Protein AF-A0A2E4IES0-F1 (afdb_monomer)

Foldseek 3Di:
DDPDPPPPPDPQPPCVPDPPPDLLSQCCSVFAQPPDKDFLVCSCPVVVRPPSVVSLVVCVVSFWDKDFPDFDPVPPPDGTTTIIGTHNDGNPD

Radius of gyration: 16.13 Å; Cα contacts (8 Å, |Δi|>4): 125; chains: 1; bounding box: 35×48×43 Å

Secondary structure (DSSP, 8-state):
---------PPPTTTTTS-TTSHHHHHHHHHBTT---EEHHHHHHHH--SSHHHHHHHHHHTTEEEEEEEEE-TT-SSPPEEEEEEEEEES--

Solvent-accessible surface area (backbone atoms only — not comparable to full-atom values): 5610 Å² total; per-residue (Å²): 136,86,82,80,76,77,80,73,73,74,76,66,46,44,50,91,82,29,60,81,88,36,66,68,13,51,52,31,50,70,24,51,49,64,81,46,71,46,38,60,60,51,35,36,75,75,64,69,34,76,62,40,71,58,50,54,48,54,42,41,76,72,35,41,34,70,40,78,80,46,72,46,48,85,92,47,97,68,82,55,52,55,29,31,36,31,48,70,56,54,71,71,127

Sequence (93 aa):
MLTKRRNMKTKAKGTKFFKEGTQNQQILENYWGTGKSFTTEDLTDNLDIMSPGARLTELRDSGFDVRVVESNSNDMPGRPQATYKIMQRRTHA

Mean predicted aligned error: 7.35 Å

Nearest PDB structures (foldseek):
  3gyg-assembly2_A  TM=3.312E-01  e=1.488E+00  Bacillus subtilis subsp. subtilis str. 168
  6ost-assembly1_7  TM=3.382E-01  e=1.804E+00  Escherichia coli
  8v1y-assembly1_D  TM=2.750E-01  e=1.804E+00  Escherichia coli
  8h26-assembly3_F  TM=4.239E-01  e=6.930E+00  Staphylococcus aureus subsp. aureus NCTC 8325

Structure (mmCIF, N/CA/C/O backbone):
data_AF-A0A2E4IES0-F1
#
_entry.id   AF-A0A2E4IES0-F1
#
loop_
_atom_site.group_PDB
_atom_site.id
_atom_site.type_symbol
_atom_site.label_atom_id
_atom_site.label_alt_id
_atom_site.label_comp_id
_atom_site.label_asym_id
_atom_site.label_entity_id
_atom_site.label_seq_id
_atom_site.pdbx_PDB_ins_code
_atom_site.Cartn_x
_atom_site.Cartn_y
_atom_site.Cartn_z
_atom_site.occupancy
_atom_site.B_iso_or_equiv
_atom_site.auth_seq_id
_atom_site.auth_comp_id
_atom_site.auth_asym_id
_atom_site.auth_atom_id
_atom_site.pdbx_PDB_model_num
ATOM 1 N N . MET A 1 1 ? -15.472 38.678 18.673 1.00 45.81 1 MET A N 1
ATOM 2 C CA . MET A 1 1 ? -15.758 37.243 18.910 1.00 45.81 1 MET A CA 1
ATOM 3 C C . MET A 1 1 ? -14.876 36.427 17.973 1.00 45.81 1 MET A C 1
ATOM 5 O O . MET A 1 1 ? -15.060 36.525 16.768 1.00 45.81 1 MET A O 1
ATOM 9 N N . LEU A 1 2 ? -13.870 35.710 18.485 1.00 48.56 2 LEU A N 1
ATOM 10 C CA . LEU A 1 2 ? -12.961 34.910 17.655 1.00 48.56 2 LEU A CA 1
ATOM 11 C C . LEU A 1 2 ? -13.494 33.470 17.581 1.00 48.56 2 LEU A C 1
ATOM 13 O O . LEU A 1 2 ? -13.401 32.715 18.548 1.00 48.56 2 LEU A O 1
ATOM 17 N N . THR A 1 3 ? -14.099 33.090 16.457 1.00 50.44 3 THR A N 1
ATOM 18 C CA . THR A 1 3 ? -14.618 31.730 16.263 1.00 50.44 3 THR A CA 1
ATOM 19 C C . THR A 1 3 ? -13.451 30.768 16.065 1.00 50.44 3 THR A C 1
ATOM 21 O O . THR A 1 3 ? -12.845 30.707 14.996 1.00 50.44 3 THR A O 1
ATOM 24 N N . LYS A 1 4 ? -13.128 30.001 17.109 1.00 55.66 4 LYS A N 1
ATOM 25 C CA . LYS A 1 4 ? -12.145 28.913 17.068 1.00 55.66 4 LYS A CA 1
ATOM 26 C C . LYS A 1 4 ? -12.664 27.835 16.105 1.00 55.66 4 LYS A C 1
ATOM 28 O O . LYS A 1 4 ? -13.499 27.012 16.480 1.00 55.66 4 LYS A O 1
ATOM 33 N N . ARG A 1 5 ? -12.219 27.853 14.842 1.00 58.50 5 ARG A N 1
ATOM 34 C CA . ARG A 1 5 ? -12.473 26.756 13.895 1.00 58.50 5 ARG A CA 1
ATOM 35 C C . ARG A 1 5 ? -11.843 25.494 14.486 1.00 58.50 5 ARG A C 1
ATOM 37 O O . ARG A 1 5 ? -10.624 25.397 14.590 1.00 58.50 5 ARG A O 1
ATOM 44 N N . ARG A 1 6 ? -12.666 24.538 14.925 1.00 58.28 6 ARG A N 1
ATOM 45 C CA . ARG A 1 6 ? -12.192 23.182 15.217 1.00 58.28 6 ARG A CA 1
ATOM 46 C C . ARG A 1 6 ? -11.720 22.597 13.887 1.00 58.28 6 ARG A C 1
ATOM 48 O O . ARG A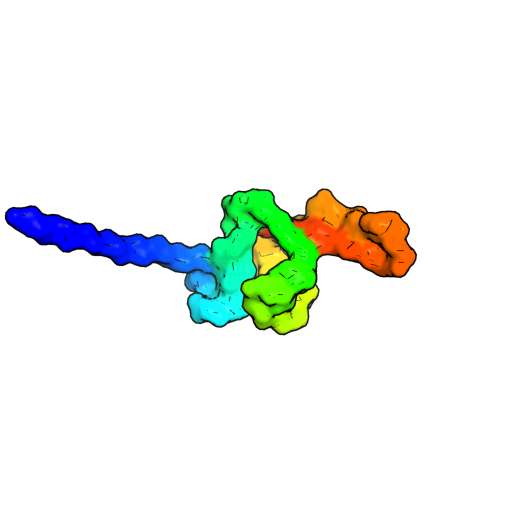 1 6 ? -12.555 22.272 13.051 1.00 58.28 6 ARG A O 1
ATOM 55 N N . ASN A 1 7 ? -10.408 22.472 13.688 1.00 55.62 7 ASN A N 1
ATOM 56 C CA . ASN A 1 7 ? -9.868 21.594 12.653 1.00 55.62 7 ASN A CA 1
ATOM 57 C C . ASN A 1 7 ? -10.306 20.169 13.010 1.00 55.62 7 ASN A C 1
ATOM 59 O O . ASN A 1 7 ? -9.660 19.495 13.812 1.00 55.62 7 ASN A O 1
ATOM 63 N N . MET A 1 8 ? -11.438 19.719 12.468 1.00 58.69 8 MET A N 1
ATOM 64 C CA . MET A 1 8 ? -11.747 18.297 12.442 1.00 58.69 8 MET A CA 1
ATOM 65 C C . MET A 1 8 ? -10.677 17.660 11.560 1.00 58.69 8 MET A C 1
ATOM 67 O O . MET A 1 8 ? -10.747 17.778 10.340 1.00 58.69 8 MET A O 1
ATOM 71 N N . LYS A 1 9 ? -9.654 17.037 12.161 1.00 58.31 9 LYS A N 1
ATOM 72 C CA . LYS A 1 9 ? -8.770 16.143 11.409 1.00 58.31 9 LYS A CA 1
ATOM 73 C C . LYS A 1 9 ? -9.681 15.113 10.751 1.00 58.31 9 LYS A C 1
ATOM 75 O O . LYS A 1 9 ? -10.340 14.338 11.448 1.00 58.31 9 LYS A O 1
ATOM 80 N N . THR A 1 10 ? -9.781 15.149 9.427 1.00 66.81 10 THR A N 1
ATOM 81 C CA . THR A 1 10 ? -10.414 14.070 8.675 1.00 66.81 10 THR A CA 1
ATOM 82 C C . THR A 1 10 ? -9.712 12.788 9.082 1.00 66.81 10 THR A C 1
ATOM 84 O O . THR A 1 10 ? -8.486 12.723 9.005 1.00 66.81 10 THR A O 1
ATOM 87 N N . LYS A 1 11 ? -10.464 11.806 9.594 1.00 69.62 11 LYS A N 1
ATOM 88 C CA . LYS A 1 11 ? -9.883 10.517 9.985 1.00 69.62 11 LYS A CA 1
ATOM 89 C C . LYS A 1 11 ? -9.107 9.960 8.792 1.00 69.62 11 LYS A C 1
ATOM 91 O O . LYS A 1 11 ? -9.665 9.897 7.695 1.00 69.62 11 LYS A O 1
ATO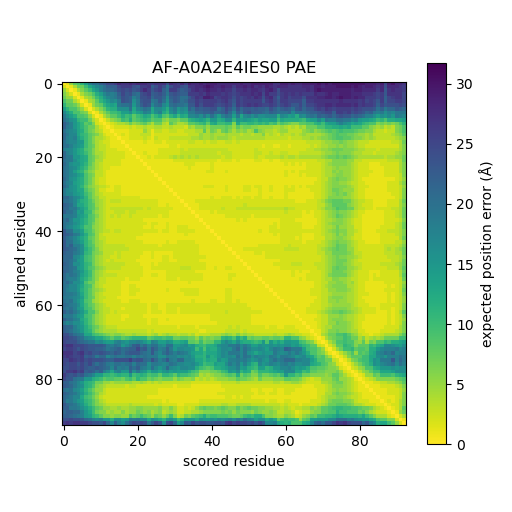M 96 N N . ALA A 1 12 ? -7.855 9.571 9.020 1.00 81.06 12 ALA A N 1
ATOM 97 C CA . ALA A 1 12 ? -7.014 8.973 7.994 1.00 81.06 12 ALA A CA 1
ATOM 98 C C . ALA A 1 12 ? -7.734 7.760 7.376 1.00 81.06 12 ALA A C 1
ATOM 100 O O . ALA A 1 12 ? -8.380 6.970 8.084 1.00 81.06 12 ALA A O 1
ATOM 101 N N . LYS A 1 13 ? -7.702 7.637 6.043 1.00 88.56 13 LYS A N 1
ATOM 102 C CA . LYS A 1 13 ? -8.395 6.536 5.354 1.00 88.56 13 LYS A CA 1
ATOM 103 C C . LYS A 1 13 ? -7.722 5.205 5.697 1.00 88.56 13 LYS A C 1
ATOM 105 O O . LYS A 1 13 ? -6.551 5.151 6.054 1.00 88.56 13 LYS A O 1
ATOM 110 N N . GLY A 1 14 ? -8.482 4.117 5.615 1.00 86.31 14 GLY A N 1
ATOM 111 C CA . GLY A 1 14 ? -7.968 2.772 5.897 1.00 86.31 14 GLY A CA 1
ATOM 112 C C . GLY A 1 14 ? -7.853 2.413 7.385 1.00 86.31 14 GLY A C 1
ATOM 113 O O . GLY A 1 14 ? -7.729 1.234 7.699 1.00 86.31 14 GLY A O 1
ATOM 114 N N . THR A 1 15 ? -8.014 3.374 8.304 1.00 90.38 15 THR A N 1
ATOM 115 C CA . THR A 1 15 ? -7.911 3.167 9.768 1.00 90.38 15 THR A CA 1
ATOM 116 C C . THR A 1 15 ? -8.939 2.200 10.367 1.00 90.38 15 THR A C 1
ATOM 118 O O . THR A 1 15 ? -8.778 1.739 11.492 1.00 90.38 15 THR A O 1
ATOM 121 N N . LYS A 1 16 ? -9.999 1.856 9.621 1.00 90.94 16 LYS A N 1
ATOM 122 C CA . LYS A 1 16 ? -10.953 0.797 9.994 1.00 90.94 16 LYS A CA 1
ATOM 123 C C . LYS A 1 16 ? -10.405 -0.622 9.793 1.00 90.94 16 LYS A C 1
ATOM 125 O O . LYS A 1 16 ? -10.964 -1.552 10.358 1.00 90.94 16 LYS A O 1
ATOM 130 N N . PHE A 1 17 ? -9.379 -0.785 8.960 1.00 92.69 17 PHE A N 1
ATOM 131 C CA . PHE A 1 17 ? -8.852 -2.089 8.539 1.00 92.69 17 PHE A CA 1
ATOM 132 C C . PHE A 1 17 ? -7.435 -2.323 9.050 1.00 92.69 17 PHE A C 1
ATOM 134 O O . PHE A 1 17 ? -7.083 -3.438 9.411 1.00 92.69 17 PHE A O 1
ATOM 141 N N . PHE A 1 18 ? -6.639 -1.259 9.116 1.00 95.38 18 PHE A N 1
ATOM 142 C CA . PHE A 1 18 ? -5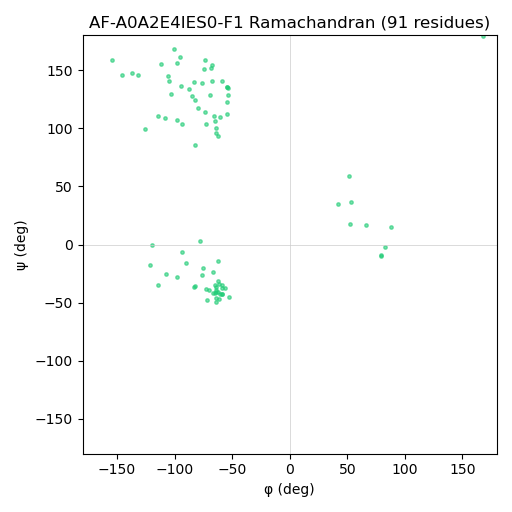.272 -1.298 9.607 1.00 95.38 18 PHE A CA 1
ATOM 143 C C . PHE A 1 18 ? -5.057 -0.173 10.611 1.00 95.38 18 PHE A C 1
ATOM 145 O O . PHE A 1 18 ? -5.626 0.910 10.470 1.00 95.38 18 PHE A O 1
ATOM 152 N N . LYS A 1 19 ? -4.225 -0.417 11.627 1.00 95.12 19 LYS A N 1
ATOM 153 C CA . LYS A 1 19 ? -3.868 0.607 12.613 1.00 95.12 19 LYS A CA 1
ATOM 154 C C . LYS A 1 19 ? -3.210 1.803 11.911 1.00 95.12 19 LYS A C 1
ATOM 156 O O . LYS A 1 19 ? -2.424 1.623 10.979 1.00 95.12 19 LYS A O 1
ATOM 161 N N . GLU A 1 20 ? -3.533 3.010 12.367 1.00 94.12 20 GLU A N 1
ATOM 162 C CA . GLU A 1 20 ? -2.919 4.249 11.877 1.00 94.12 20 GLU A CA 1
ATOM 163 C C . GLU A 1 20 ? -1.388 4.186 11.989 1.00 94.12 20 GLU A C 1
ATOM 165 O O . GLU A 1 20 ? -0.853 3.705 12.992 1.00 94.12 20 GLU A O 1
ATOM 170 N N . GLY A 1 21 ? -0.697 4.624 10.936 1.00 92.25 21 GLY A N 1
ATOM 171 C CA . GLY A 1 21 ? 0.764 4.605 10.839 1.00 92.25 21 GLY A CA 1
ATOM 172 C C . GLY A 1 21 ? 1.371 3.272 10.392 1.00 92.25 21 GLY A C 1
ATOM 173 O O . GLY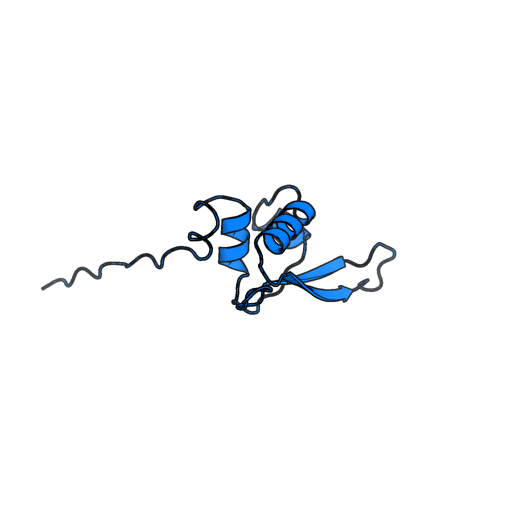 A 1 21 ? 2.584 3.188 10.239 1.00 92.25 21 GLY A O 1
ATOM 174 N N . THR A 1 22 ? 0.570 2.228 10.158 1.00 96.62 22 THR A N 1
ATOM 175 C CA . THR A 1 22 ? 1.076 1.010 9.499 1.00 96.62 22 THR A CA 1
ATOM 176 C C . THR A 1 22 ? 1.290 1.248 8.005 1.00 96.62 22 THR A C 1
ATOM 178 O O . THR A 1 22 ? 0.549 2.011 7.387 1.00 96.62 22 THR A O 1
ATOM 181 N N . GLN A 1 23 ? 2.241 0.530 7.401 1.00 98.31 23 GLN A N 1
ATOM 182 C CA . GLN A 1 23 ? 2.528 0.606 5.961 1.00 98.31 23 GLN A CA 1
ATOM 183 C C . GLN A 1 23 ? 1.262 0.391 5.106 1.00 98.31 23 GLN A C 1
ATOM 185 O O . GLN A 1 23 ? 0.965 1.185 4.218 1.00 98.31 23 GLN A O 1
ATOM 190 N N . ASN A 1 24 ? 0.436 -0.613 5.428 1.00 98.12 24 ASN A N 1
ATOM 191 C CA . ASN A 1 24 ? -0.829 -0.846 4.719 1.00 98.12 24 ASN A CA 1
ATOM 192 C C . ASN A 1 24 ? -1.828 0.305 4.890 1.00 98.12 24 ASN A C 1
ATOM 194 O O . ASN A 1 24 ? -2.496 0.682 3.927 1.00 98.12 24 ASN A O 1
ATOM 198 N N . GLN A 1 25 ? -1.925 0.901 6.083 1.00 97.44 25 GLN A N 1
ATOM 199 C CA . GLN A 1 25 ? -2.786 2.065 6.283 1.00 97.44 25 GLN A CA 1
ATOM 200 C C . GLN A 1 25 ? -2.294 3.273 5.474 1.00 97.44 25 GLN A C 1
ATOM 202 O O . GLN A 1 25 ? -3.118 3.931 4.843 1.00 97.44 25 GLN A O 1
ATOM 207 N N . GLN A 1 26 ? -0.983 3.521 5.425 1.00 97.81 26 GLN A N 1
ATOM 208 C CA . GLN A 1 26 ? -0.385 4.604 4.635 1.00 97.81 26 GLN A CA 1
ATOM 209 C C . GLN A 1 26 ? -0.646 4.432 3.130 1.00 97.81 26 GLN A C 1
ATOM 211 O O . GLN A 1 26 ? -1.003 5.396 2.448 1.00 97.81 26 GLN A O 1
ATOM 216 N N . ILE A 1 27 ? -0.549 3.206 2.605 1.00 98.12 27 ILE A N 1
ATOM 217 C CA . ILE A 1 27 ? -0.895 2.915 1.204 1.00 98.12 27 ILE A CA 1
ATOM 218 C C . ILE A 1 27 ? -2.376 3.236 0.942 1.00 98.12 27 ILE A C 1
ATOM 220 O O . ILE A 1 27 ? -2.708 3.915 -0.033 1.00 98.12 27 ILE A O 1
ATOM 224 N N . LEU A 1 28 ? -3.283 2.792 1.820 1.00 97.50 28 LEU A N 1
ATOM 225 C CA . LEU A 1 28 ? -4.715 3.076 1.674 1.00 97.50 28 LEU A CA 1
ATOM 226 C C . LEU A 1 28 ? -5.027 4.571 1.779 1.00 97.50 28 LEU A C 1
ATOM 228 O O . LEU A 1 28 ? -5.900 5.068 1.068 1.00 97.50 28 LEU A O 1
ATOM 232 N N . GLU A 1 29 ? -4.326 5.296 2.642 1.00 96.56 29 GLU A N 1
ATOM 233 C CA . GLU A 1 29 ? -4.484 6.739 2.789 1.00 96.56 29 GLU A CA 1
ATOM 234 C C . GLU A 1 29 ? -4.202 7.496 1.491 1.00 96.56 29 GLU A C 1
ATOM 236 O O . GLU A 1 29 ? -4.986 8.368 1.104 1.00 96.56 29 GLU A O 1
ATOM 241 N N . ASN A 1 30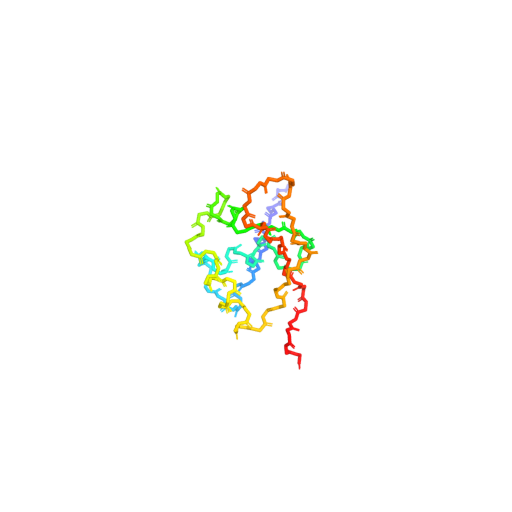 ? -3.145 7.100 0.784 1.00 97.31 30 ASN A N 1
ATOM 242 C CA . ASN A 1 30 ? -2.698 7.763 -0.436 1.00 97.31 30 ASN A CA 1
ATOM 243 C C . ASN A 1 30 ? -3.465 7.316 -1.692 1.00 97.31 30 ASN A C 1
ATOM 245 O O . ASN A 1 30 ? -3.756 8.138 -2.572 1.00 97.31 30 ASN A O 1
ATOM 249 N N . TYR A 1 31 ? -3.837 6.035 -1.780 1.00 97.62 31 TYR A N 1
ATOM 250 C CA . TYR A 1 31 ? -4.279 5.443 -3.048 1.00 97.62 31 TYR A CA 1
ATOM 251 C C . TYR A 1 31 ? -5.688 4.843 -3.039 1.00 97.62 31 TYR A C 1
ATOM 253 O O . TYR A 1 31 ? -6.276 4.677 -4.109 1.00 97.62 31 TYR A O 1
ATOM 261 N N . TRP A 1 32 ? -6.288 4.551 -1.879 1.00 97.56 32 TRP A N 1
ATOM 262 C CA . TRP A 1 32 ? -7.601 3.901 -1.857 1.00 97.56 32 TRP A CA 1
ATOM 263 C C . TRP A 1 32 ? -8.734 4.849 -2.262 1.00 97.56 32 TRP A C 1
ATOM 265 O O . TRP A 1 32 ? -9.062 5.824 -1.571 1.00 97.56 32 TRP A O 1
ATOM 275 N N . GLY A 1 33 ? -9.350 4.545 -3.410 1.00 95.38 33 GLY A N 1
ATOM 276 C CA . GLY A 1 33 ? -10.481 5.296 -3.949 1.00 95.38 33 GLY A CA 1
ATOM 277 C C . GLY A 1 33 ? -10.135 6.723 -4.375 1.00 95.38 33 GLY A C 1
ATOM 278 O O . GLY A 1 33 ? -11.034 7.544 -4.512 1.00 95.38 33 GLY A O 1
ATOM 279 N N . THR A 1 34 ? -8.850 7.045 -4.553 1.00 95.31 34 THR A N 1
ATOM 280 C CA . THR A 1 34 ? -8.408 8.377 -5.005 1.00 95.31 34 THR A CA 1
ATOM 281 C C . THR A 1 34 ? -8.314 8.483 -6.526 1.00 95.31 34 THR A C 1
ATOM 283 O O . THR A 1 34 ? -8.237 9.587 -7.052 1.00 95.31 34 THR A O 1
ATOM 286 N N . GLY A 1 35 ? -8.299 7.349 -7.238 1.00 93.75 35 GLY A N 1
ATOM 287 C CA . GLY A 1 35 ? -8.118 7.284 -8.693 1.00 93.75 35 GLY A CA 1
ATOM 288 C C . GLY A 1 35 ? -6.663 7.435 -9.159 1.00 93.75 35 GLY A C 1
ATOM 289 O O . GLY A 1 35 ? -6.381 7.181 -10.336 1.00 93.75 35 GLY A O 1
ATOM 290 N N . LYS A 1 36 ? -5.748 7.789 -8.243 1.00 96.06 36 LYS A N 1
ATOM 291 C CA . LYS A 1 36 ? -4.305 7.862 -8.488 1.00 96.06 36 LYS A CA 1
ATOM 292 C C . LYS A 1 36 ? -3.729 6.469 -8.730 1.00 96.06 36 LYS A C 1
ATOM 294 O O . LYS A 1 36 ? -4.127 5.508 -8.071 1.00 96.06 36 LYS A O 1
ATOM 299 N N . SER A 1 37 ? -2.798 6.387 -9.670 1.00 96.50 37 SER A N 1
ATOM 300 C CA . SER A 1 37 ? -1.940 5.223 -9.877 1.00 96.50 37 SER A CA 1
ATOM 301 C C . SER A 1 37 ? -0.605 5.373 -9.162 1.00 96.50 37 SER A C 1
ATOM 303 O O . SER A 1 37 ? -0.229 6.483 -8.791 1.00 96.50 37 SER A O 1
ATOM 305 N N . PHE A 1 38 ? 0.077 4.249 -8.966 1.00 96.44 38 PHE A N 1
ATOM 306 C CA . PHE A 1 38 ? 1.416 4.188 -8.390 1.00 96.44 38 PHE A CA 1
ATOM 307 C C . PHE A 1 38 ? 2.161 2.939 -8.850 1.00 96.44 38 PHE A C 1
ATOM 309 O O . PHE A 1 38 ? 1.551 1.941 -9.239 1.00 96.44 38 PHE A O 1
ATOM 316 N N . THR A 1 39 ? 3.477 2.983 -8.762 1.00 95.88 39 THR A N 1
ATOM 317 C CA . THR A 1 39 ? 4.385 1.862 -9.000 1.00 95.88 39 THR A CA 1
ATOM 318 C C . THR A 1 39 ? 4.832 1.263 -7.663 1.00 95.88 39 THR A C 1
ATOM 320 O O . THR A 1 39 ? 4.611 1.841 -6.600 1.00 95.88 39 THR A O 1
ATOM 323 N N . THR A 1 40 ? 5.466 0.088 -7.663 1.00 95.50 40 THR A N 1
ATOM 324 C CA . THR A 1 40 ? 6.096 -0.405 -6.423 1.00 95.50 40 THR A CA 1
ATOM 325 C C . THR A 1 40 ? 7.286 0.449 -5.988 1.00 95.50 40 THR A C 1
ATOM 327 O O . THR A 1 40 ? 7.586 0.453 -4.800 1.00 95.50 40 THR A O 1
ATOM 330 N N . GLU A 1 41 ? 7.918 1.169 -6.918 1.00 94.56 41 GLU A N 1
ATOM 331 C CA . GLU A 1 41 ? 9.000 2.125 -6.640 1.00 94.56 41 GLU A CA 1
ATOM 332 C C . GLU A 1 41 ? 8.447 3.392 -5.976 1.00 94.56 41 GLU A C 1
ATOM 334 O O . GLU A 1 41 ? 8.996 3.856 -4.989 1.00 94.56 41 GLU A O 1
ATOM 339 N N . ASP A 1 42 ? 7.270 3.881 -6.383 1.00 96.25 42 ASP A N 1
ATOM 340 C CA . ASP A 1 42 ? 6.613 4.997 -5.688 1.00 96.25 42 ASP A CA 1
ATOM 341 C C . ASP A 1 42 ? 6.339 4.667 -4.215 1.00 96.25 42 ASP A C 1
ATOM 343 O O . ASP A 1 42 ? 6.383 5.549 -3.357 1.00 96.25 42 ASP A O 1
ATOM 347 N N . LEU A 1 43 ? 6.027 3.401 -3.915 1.00 97.69 43 LEU A N 1
ATOM 348 C CA . LEU A 1 43 ? 5.804 2.957 -2.543 1.00 97.69 43 LEU A CA 1
ATOM 349 C C . LEU A 1 43 ? 7.102 2.949 -1.730 1.00 97.69 43 LEU A C 1
ATOM 351 O O . LEU A 1 43 ? 7.064 3.319 -0.558 1.00 97.69 43 LEU A O 1
ATOM 355 N N . THR A 1 44 ? 8.229 2.538 -2.313 1.00 97.44 44 THR A N 1
ATOM 356 C CA . THR A 1 44 ? 9.522 2.570 -1.614 1.00 97.44 44 THR A CA 1
ATOM 357 C C . THR A 1 44 ? 10.020 3.999 -1.464 1.00 97.44 44 THR A C 1
ATOM 359 O O . THR A 1 44 ? 10.350 4.416 -0.361 1.00 97.44 44 THR A O 1
ATOM 362 N N . ASP A 1 45 ? 9.997 4.773 -2.541 1.00 97.00 45 ASP A N 1
ATOM 363 C CA . ASP A 1 45 ? 10.730 6.033 -2.630 1.00 97.00 45 ASP A CA 1
ATOM 364 C C . ASP A 1 45 ? 9.969 7.184 -1.965 1.00 97.00 45 ASP A C 1
ATOM 366 O O . ASP A 1 45 ? 10.574 8.045 -1.326 1.00 97.00 45 ASP A O 1
ATOM 370 N N . ASN A 1 46 ? 8.634 7.189 -2.067 1.00 97.12 46 ASN A N 1
ATOM 371 C CA . ASN A 1 46 ? 7.814 8.276 -1.523 1.00 97.12 46 ASN A CA 1
ATOM 372 C C . ASN A 1 46 ? 7.219 7.959 -0.148 1.00 97.12 46 ASN A C 1
ATOM 374 O O . ASN 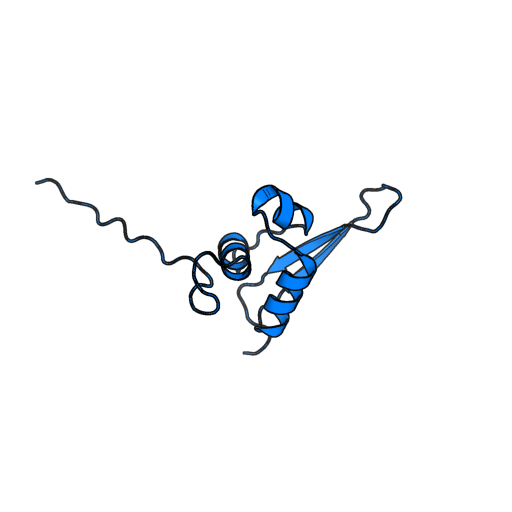A 1 46 ? 6.902 8.880 0.605 1.00 97.12 46 ASN A O 1
ATOM 378 N N . LEU A 1 47 ? 6.994 6.676 0.155 1.00 96.69 47 LEU A N 1
ATOM 379 C CA . LEU A 1 47 ? 6.288 6.242 1.364 1.00 96.69 47 LEU A CA 1
ATOM 380 C C . LEU A 1 47 ? 7.131 5.346 2.286 1.00 96.69 47 LEU A C 1
ATOM 382 O O . LEU A 1 47 ? 6.623 4.947 3.331 1.00 96.69 47 LEU A O 1
ATOM 386 N N . ASP A 1 48 ? 8.382 5.034 1.924 1.00 97.62 48 ASP A N 1
ATOM 387 C CA . ASP A 1 48 ? 9.285 4.156 2.690 1.00 97.62 48 ASP A CA 1
ATOM 388 C C . ASP A 1 48 ? 8.657 2.782 3.013 1.00 97.62 48 ASP A C 1
ATOM 390 O O . ASP A 1 48 ? 8.794 2.199 4.094 1.00 97.62 48 ASP A O 1
ATOM 394 N N . ILE A 1 49 ? 7.879 2.255 2.063 1.00 98.06 49 ILE A N 1
ATOM 395 C CA . ILE A 1 49 ? 7.191 0.977 2.219 1.00 98.06 49 ILE A CA 1
ATOM 396 C C . ILE A 1 49 ? 8.167 -0.163 1.962 1.00 98.06 49 ILE A C 1
ATOM 398 O O . ILE A 1 49 ? 8.625 -0.395 0.843 1.00 98.06 49 ILE A O 1
ATOM 402 N N . MET A 1 50 ? 8.391 -0.973 2.990 1.00 98.00 50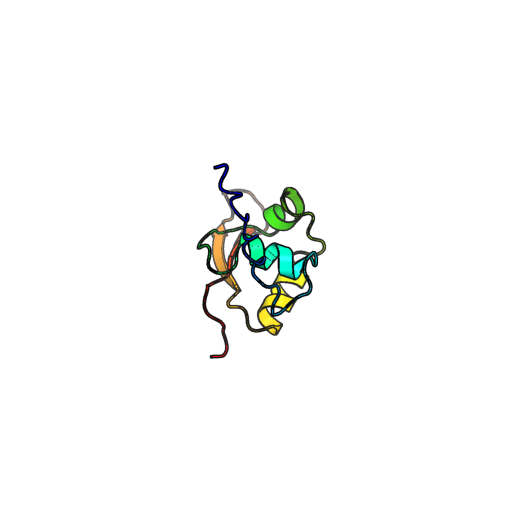 MET A N 1
ATOM 403 C CA . MET A 1 50 ? 9.176 -2.192 2.856 1.00 98.00 50 MET A CA 1
ATOM 404 C C . MET A 1 50 ? 8.382 -3.302 2.167 1.00 98.00 50 MET A C 1
ATOM 406 O O . MET A 1 50 ? 7.229 -3.570 2.508 1.00 98.00 50 MET A O 1
ATOM 410 N N . SER A 1 51 ? 9.051 -4.035 1.272 1.00 97.38 51 SER A N 1
ATOM 411 C CA . SER A 1 51 ? 8.472 -5.184 0.559 1.00 97.38 51 SER A CA 1
ATOM 412 C C . SER A 1 51 ? 7.129 -4.844 -0.112 1.00 97.38 51 SER A C 1
ATOM 414 O O . SER A 1 51 ? 6.113 -5.482 0.182 1.00 97.38 51 SER A O 1
ATOM 416 N N . PRO A 1 52 ? 7.090 -3.854 -1.025 1.00 97.19 52 PRO A N 1
ATOM 417 C CA . PRO A 1 52 ? 5.844 -3.315 -1.577 1.00 97.19 52 PRO A CA 1
ATOM 418 C C . PRO A 1 52 ? 4.961 -4.394 -2.217 1.00 97.19 52 PRO A C 1
ATOM 420 O O . PRO A 1 52 ? 3.748 -4.388 -2.028 1.00 97.19 52 PRO A O 1
ATOM 423 N N . GLY A 1 53 ? 5.553 -5.387 -2.889 1.00 96.56 53 GLY A N 1
ATOM 424 C CA . GLY A 1 53 ? 4.808 -6.526 -3.433 1.00 96.56 53 GLY A CA 1
ATOM 425 C C . GLY A 1 53 ? 4.035 -7.320 -2.370 1.00 96.56 53 GLY A C 1
ATOM 426 O O . GLY A 1 53 ? 2.870 -7.644 -2.587 1.00 96.56 53 GLY A O 1
ATOM 427 N N . ALA A 1 54 ? 4.641 -7.572 -1.205 1.00 98.19 54 ALA A N 1
ATOM 428 C CA . ALA A 1 54 ? 3.994 -8.284 -0.102 1.00 98.19 54 ALA A CA 1
ATOM 429 C C . ALA A 1 54 ? 2.835 -7.471 0.493 1.00 98.19 54 ALA A C 1
ATOM 431 O O . ALA A 1 54 ? 1.752 -8.009 0.708 1.00 98.19 54 ALA A O 1
ATOM 432 N N . ARG A 1 55 ? 3.022 -6.157 0.669 1.00 98.50 55 ARG A N 1
ATOM 433 C CA . ARG A 1 55 ? 1.964 -5.247 1.138 1.00 98.50 55 ARG A CA 1
ATOM 434 C C . ARG A 1 55 ? 0.763 -5.232 0.190 1.00 98.50 55 ARG A C 1
ATOM 436 O O . ARG A 1 55 ? -0.380 -5.309 0.630 1.00 98.50 55 ARG A O 1
ATOM 443 N N . LEU A 1 56 ? 0.996 -5.208 -1.125 1.00 98.06 56 LEU A N 1
ATOM 444 C CA . LEU A 1 56 ? -0.092 -5.293 -2.106 1.00 98.06 56 LEU A CA 1
ATOM 445 C C . LEU A 1 56 ? -0.831 -6.637 -2.056 1.00 98.06 56 LEU A C 1
ATOM 447 O O . LEU A 1 56 ? -2.043 -6.657 -2.269 1.00 98.06 56 LEU A O 1
ATOM 451 N N . THR A 1 57 ? -0.138 -7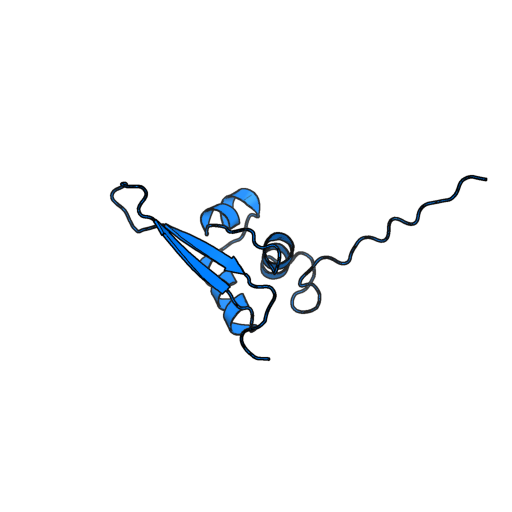.742 -1.772 1.00 97.75 57 THR A N 1
ATOM 452 C CA . THR A 1 57 ? -0.777 -9.047 -1.529 1.00 97.75 57 THR A CA 1
ATOM 453 C C . THR A 1 57 ? -1.653 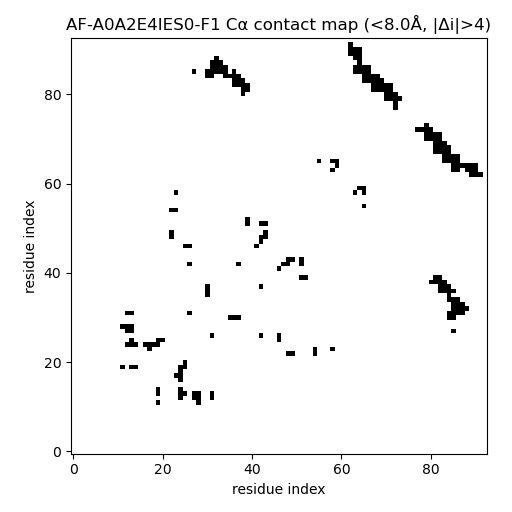-9.007 -0.278 1.00 97.75 57 THR A C 1
ATOM 455 O O . THR A 1 57 ? -2.835 -9.313 -0.369 1.00 97.75 57 THR A O 1
ATOM 458 N N . GLU A 1 58 ? -1.143 -8.503 0.847 1.00 97.69 58 GLU A N 1
ATOM 459 C CA . GLU A 1 58 ? -1.914 -8.379 2.096 1.00 97.69 58 GLU A CA 1
ATOM 460 C C . GLU A 1 58 ? -3.177 -7.518 1.933 1.00 97.69 58 GLU A C 1
ATOM 462 O O . GLU A 1 58 ? -4.230 -7.820 2.501 1.00 97.69 58 GLU A O 1
ATOM 467 N N . LEU A 1 59 ? -3.102 -6.443 1.141 1.00 97.69 59 LEU A N 1
ATOM 468 C CA . LEU A 1 59 ? -4.268 -5.624 0.811 1.00 97.69 59 LEU A CA 1
ATOM 469 C C . LEU A 1 59 ? -5.310 -6.412 0.001 1.00 97.69 59 LEU A C 1
ATOM 471 O O . LEU A 1 59 ? -6.506 -6.288 0.274 1.00 97.69 59 LEU A O 1
ATOM 475 N N . ARG A 1 60 ? -4.890 -7.240 -0.963 1.00 97.12 60 ARG A N 1
ATOM 476 C CA . ARG A 1 60 ? -5.810 -8.116 -1.711 1.00 97.12 60 ARG A CA 1
ATOM 477 C C . ARG A 1 60 ? -6.458 -9.151 -0.800 1.00 97.12 60 ARG A C 1
ATOM 479 O O . ARG A 1 60 ? -7.680 -9.276 -0.829 1.00 97.12 60 ARG A O 1
ATOM 486 N N . ASP A 1 61 ? -5.673 -9.799 0.056 1.00 96.00 61 ASP A N 1
ATOM 487 C CA . ASP A 1 61 ? -6.160 -10.785 1.031 1.00 96.00 61 ASP A CA 1
ATOM 488 C C . ASP A 1 61 ? -7.138 -10.150 2.030 1.00 96.00 61 ASP A C 1
ATOM 490 O O . ASP A 1 61 ? -8.115 -10.761 2.456 1.00 96.00 61 ASP A O 1
ATOM 494 N N . SER A 1 62 ? -6.935 -8.867 2.338 1.00 95.25 62 SER A N 1
ATOM 495 C CA . SER A 1 62 ? -7.844 -8.065 3.161 1.00 95.25 62 SER A CA 1
ATOM 496 C C . SER A 1 62 ? -9.088 -7.572 2.407 1.00 95.25 62 SER A C 1
ATOM 498 O O . SER A 1 62 ? -9.882 -6.823 2.981 1.00 95.25 62 SER A O 1
ATOM 500 N N . GLY A 1 63 ? -9.276 -7.952 1.138 1.00 95.62 63 GLY A N 1
ATOM 501 C CA . GLY A 1 63 ? -10.463 -7.685 0.319 1.00 95.62 63 GLY A CA 1
ATOM 502 C C . GLY A 1 63 ? -10.462 -6.360 -0.452 1.00 95.62 63 GLY A C 1
ATOM 503 O O . GLY A 1 63 ? -11.526 -5.913 -0.895 1.00 95.62 63 GLY A O 1
ATOM 504 N N . PHE A 1 64 ? -9.315 -5.688 -0.589 1.00 97.25 64 PHE A N 1
ATOM 505 C CA . PHE A 1 64 ? -9.203 -4.477 -1.408 1.00 97.25 64 PHE A CA 1
ATOM 506 C C . PHE A 1 64 ? -9.000 -4.814 -2.892 1.00 97.25 64 PHE A C 1
ATOM 508 O O . PHE A 1 64 ? -8.240 -5.709 -3.254 1.00 97.25 64 PHE A O 1
ATOM 515 N N . ASP A 1 65 ? -9.657 -4.053 -3.770 1.00 97.06 65 ASP A N 1
ATOM 516 C CA . ASP A 1 65 ? -9.554 -4.206 -5.226 1.00 97.06 65 ASP A CA 1
ATOM 517 C C . ASP A 1 65 ? -8.291 -3.492 -5.746 1.00 97.06 65 ASP A C 1
ATOM 519 O O . ASP A 1 65 ? -8.326 -2.316 -6.118 1.00 97.06 65 ASP A O 1
ATOM 523 N N . VAL A 1 66 ? -7.158 -4.206 -5.702 1.00 97.31 66 VAL A N 1
ATOM 524 C CA . VAL A 1 66 ? -5.835 -3.746 -6.165 1.00 97.31 66 VAL A CA 1
ATOM 525 C C . VAL A 1 66 ? -5.557 -4.262 -7.578 1.00 97.31 66 VAL A C 1
ATOM 527 O O . VAL A 1 66 ? -5.235 -5.441 -7.779 1.00 97.31 66 VAL A O 1
ATOM 530 N N . ARG A 1 67 ? -5.618 -3.366 -8.563 1.00 95.38 67 ARG A N 1
ATOM 531 C CA . ARG A 1 67 ? -5.495 -3.689 -9.993 1.00 95.38 67 ARG A CA 1
ATOM 532 C C . ARG A 1 67 ? -4.152 -3.271 -10.547 1.00 95.38 67 ARG A C 1
ATOM 534 O O . ARG A 1 67 ? -3.659 -2.213 -10.177 1.00 95.38 67 ARG A O 1
ATOM 541 N N . VAL A 1 68 ? -3.632 -4.057 -11.483 1.00 94.94 68 VAL A N 1
ATOM 542 C CA . VAL A 1 68 ? -2.639 -3.579 -12.451 1.00 94.94 68 VAL A CA 1
ATOM 543 C C . VAL A 1 68 ? -3.417 -2.890 -13.567 1.00 94.94 68 VAL A C 1
ATOM 545 O O . VAL A 1 68 ? -4.352 -3.481 -14.107 1.00 94.94 68 VAL A O 1
ATOM 548 N N . VAL A 1 69 ? -3.096 -1.633 -13.856 1.00 90.94 69 VAL A N 1
ATOM 549 C CA . VAL A 1 69 ? -3.775 -0.842 -14.897 1.00 90.94 69 VAL A CA 1
ATOM 550 C C . VAL A 1 69 ? -2.910 -0.643 -16.131 1.00 90.94 69 VAL A C 1
ATOM 552 O O . VAL A 1 69 ? -3.453 -0.494 -17.218 1.00 90.94 69 VAL A O 1
ATOM 555 N N . GLU A 1 70 ? -1.590 -0.705 -15.975 1.00 83.19 70 GLU A N 1
ATOM 556 C CA . GLU A 1 70 ? -0.627 -0.677 -17.071 1.00 83.19 70 GLU A CA 1
ATOM 557 C C . GLU A 1 70 ? 0.564 -1.566 -16.706 1.00 83.19 70 GLU A C 1
ATOM 559 O O . GLU A 1 70 ? 0.954 -1.650 -15.539 1.00 83.19 70 GLU A O 1
ATOM 564 N N . SER A 1 71 ? 1.142 -2.210 -17.714 1.00 74.19 71 SER A N 1
ATOM 565 C CA . SER A 1 71 ? 2.441 -2.873 -17.630 1.00 74.19 71 SER A CA 1
ATOM 566 C C . SER A 1 71 ? 3.275 -2.298 -18.764 1.00 74.19 71 SER A C 1
ATOM 568 O O . SER A 1 71 ? 3.064 -2.677 -19.916 1.00 74.19 71 SER A O 1
ATOM 570 N N . ASN A 1 72 ? 4.152 -1.339 -18.467 1.00 64.00 72 ASN A N 1
ATOM 571 C CA . ASN A 1 72 ? 4.991 -0.705 -19.480 1.00 64.00 72 ASN A CA 1
ATOM 572 C C . ASN A 1 72 ? 6.431 -1.223 -19.379 1.00 64.00 72 ASN A C 1
ATOM 574 O O . ASN A 1 72 ? 6.960 -1.489 -18.303 1.00 64.00 72 ASN A O 1
ATOM 578 N N . SER A 1 73 ? 7.059 -1.424 -20.532 1.00 59.62 73 SER A N 1
ATOM 579 C CA . SER A 1 73 ? 8.493 -1.705 -20.644 1.00 59.62 73 SER A CA 1
ATOM 580 C C . SER A 1 73 ? 9.314 -0.432 -20.882 1.00 59.62 73 SER A C 1
ATOM 582 O O . SER A 1 73 ? 10.535 -0.515 -20.868 1.00 59.62 73 SER A O 1
ATOM 584 N N . ASN A 1 74 ? 8.667 0.729 -21.092 1.00 61.47 74 ASN A N 1
ATOM 585 C CA . ASN A 1 74 ? 9.283 2.033 -21.410 1.00 61.47 74 ASN A CA 1
ATOM 586 C C . ASN A 1 74 ? 10.439 1.942 -22.428 1.00 61.47 74 ASN A C 1
ATOM 588 O O . ASN A 1 74 ? 11.434 2.649 -22.300 1.00 61.47 74 ASN A O 1
ATOM 592 N N . ASP A 1 75 ? 10.330 1.023 -23.396 1.00 63.75 75 ASP A N 1
ATOM 593 C CA . ASP A 1 75 ? 11.363 0.696 -24.391 1.00 63.75 75 ASP A CA 1
ATOM 594 C C . ASP A 1 75 ? 12.757 0.367 -23.808 1.00 63.75 75 ASP A C 1
ATOM 596 O O . ASP A 1 75 ? 13.757 0.336 -24.527 1.00 63.75 75 ASP A O 1
ATOM 600 N N . MET A 1 76 ? 12.833 0.060 -22.508 1.00 63.12 76 MET A N 1
ATOM 601 C CA . MET A 1 76 ? 14.048 -0.356 -21.817 1.00 63.12 76 MET A CA 1
ATOM 602 C C . MET A 1 76 ? 14.145 -1.889 -21.762 1.00 63.12 76 MET A C 1
ATOM 604 O O . MET A 1 76 ? 13.162 -2.567 -21.447 1.00 63.12 76 MET A O 1
ATOM 608 N N . PRO A 1 77 ? 15.330 -2.476 -22.019 1.00 68.75 77 PRO A N 1
ATOM 609 C CA . PRO A 1 77 ? 15.550 -3.899 -21.798 1.00 68.75 77 PRO A CA 1
ATOM 610 C C . PRO A 1 77 ? 15.456 -4.210 -20.296 1.00 68.75 77 PRO A C 1
ATOM 612 O O . PRO A 1 77 ? 16.307 -3.804 -19.509 1.00 68.75 77 PRO A O 1
ATOM 615 N N . GLY A 1 78 ? 14.407 -4.926 -19.890 1.00 70.00 78 GLY A N 1
ATOM 616 C CA . GLY A 1 78 ? 14.155 -5.253 -18.488 1.00 70.00 78 GLY A CA 1
ATOM 617 C C . GLY A 1 78 ? 12.758 -5.820 -18.245 1.00 70.00 78 GLY A C 1
ATOM 618 O O . GLY A 1 78 ? 11.954 -5.975 -19.166 1.00 70.00 78 GLY A O 1
ATOM 619 N N . ARG A 1 79 ? 12.462 -6.158 -16.984 1.00 66.56 79 ARG A N 1
ATOM 620 C CA . ARG A 1 79 ? 11.113 -6.579 -16.589 1.00 66.56 79 ARG A CA 1
ATOM 621 C C . ARG A 1 79 ? 10.176 -5.365 -16.672 1.00 66.56 79 ARG A C 1
ATOM 623 O O . ARG A 1 79 ? 10.493 -4.356 -16.050 1.00 66.56 79 ARG A O 1
ATOM 630 N N . PRO A 1 80 ? 9.020 -5.468 -17.354 1.00 75.44 80 PRO A N 1
ATOM 631 C CA . PRO A 1 80 ? 8.028 -4.401 -17.369 1.00 75.44 80 PRO A CA 1
ATOM 632 C C . PRO A 1 80 ? 7.635 -3.984 -15.951 1.00 75.44 80 PRO A C 1
ATOM 634 O O . PRO A 1 80 ? 7.379 -4.839 -15.091 1.00 75.44 80 PRO A O 1
ATOM 637 N N . GLN A 1 81 ? 7.577 -2.678 -15.717 1.00 84.00 81 GLN A N 1
ATOM 638 C CA . GLN A 1 81 ? 7.159 -2.116 -14.446 1.00 84.00 81 GLN A CA 1
ATOM 639 C C . GLN A 1 81 ? 5.628 -2.031 -14.439 1.00 84.00 81 GLN A C 1
ATOM 641 O O . GLN A 1 81 ? 4.988 -1.553 -15.376 1.00 84.00 81 GLN A O 1
ATOM 646 N N . ALA A 1 82 ? 5.020 -2.589 -13.393 1.00 91.56 82 ALA A N 1
ATOM 647 C CA . ALA A 1 82 ? 3.571 -2.607 -13.251 1.00 91.56 82 ALA A CA 1
ATOM 648 C C . ALA A 1 82 ? 3.098 -1.332 -12.550 1.00 91.56 82 ALA A C 1
ATOM 650 O O . ALA A 1 82 ? 3.650 -0.948 -11.515 1.00 91.56 82 ALA A O 1
ATOM 651 N N . THR A 1 83 ? 2.052 -0.721 -13.092 1.00 95.00 83 THR A N 1
ATOM 652 C CA . THR A 1 83 ? 1.355 0.422 -12.504 1.00 95.00 83 THR A CA 1
ATOM 653 C C . THR A 1 83 ? 0.052 -0.060 -11.882 1.00 95.00 83 THR A C 1
ATOM 655 O O . THR A 1 83 ? -0.748 -0.748 -12.523 1.00 95.00 83 THR A O 1
ATOM 658 N N . TYR A 1 84 ? -0.182 0.313 -10.629 1.00 96.88 84 TYR A N 1
ATOM 659 C CA . TYR A 1 84 ? -1.289 -0.156 -9.807 1.00 96.88 84 TYR A CA 1
ATOM 660 C C . TYR A 1 84 ? -2.302 0.947 -9.505 1.00 96.88 84 TYR A C 1
ATOM 662 O O . TYR A 1 84 ? -1.963 2.127 -9.470 1.00 96.88 84 TYR A O 1
ATOM 670 N N . LYS A 1 85 ? -3.550 0.554 -9.226 1.00 97.62 85 LYS A N 1
ATOM 671 C CA . LYS A 1 85 ? -4.586 1.393 -8.597 1.00 97.62 85 LYS A CA 1
ATOM 672 C C . LYS A 1 85 ? -5.342 0.598 -7.537 1.00 97.62 85 LYS A C 1
ATOM 674 O O . LYS A 1 85 ? -5.565 -0.601 -7.711 1.00 97.62 85 LYS A O 1
ATOM 679 N N . ILE A 1 86 ? -5.792 1.274 -6.476 1.00 97.69 86 ILE A N 1
ATOM 680 C CA . ILE A 1 86 ? -6.687 0.688 -5.466 1.00 97.69 86 ILE A CA 1
ATOM 681 C C . ILE A 1 86 ? -8.079 1.300 -5.628 1.00 97.69 86 ILE A C 1
ATOM 683 O O . ILE A 1 86 ? -8.308 2.475 -5.321 1.00 97.69 86 ILE A O 1
ATOM 687 N N . MET A 1 87 ? -9.023 0.503 -6.121 1.00 96.25 87 MET A N 1
ATOM 688 C CA . MET A 1 87 ? -10.382 0.971 -6.392 1.00 96.25 87 MET A CA 1
ATOM 689 C C . MET A 1 87 ? -11.125 1.284 -5.093 1.00 96.25 87 MET A C 1
ATOM 691 O O . MET A 1 87 ? -10.876 0.677 -4.056 1.00 96.25 87 MET A O 1
ATOM 695 N N . GLN A 1 88 ? -12.084 2.214 -5.144 1.00 93.69 88 GLN A N 1
ATOM 696 C CA . GLN A 1 88 ? -12.910 2.543 -3.976 1.00 93.69 88 GLN A CA 1
ATOM 697 C C . GLN A 1 88 ? -13.722 1.333 -3.483 1.00 93.69 88 GLN A C 1
ATOM 699 O O . GLN A 1 88 ? -13.932 1.177 -2.281 1.00 93.69 88 GLN A O 1
ATOM 704 N N . ARG A 1 89 ? -14.160 0.469 -4.408 1.00 90.88 89 ARG A N 1
ATOM 705 C CA . ARG A 1 89 ? -14.882 -0.767 -4.090 1.00 90.88 89 ARG A CA 1
ATOM 706 C C . ARG A 1 89 ? -13.969 -1.846 -3.500 1.00 90.88 89 ARG A C 1
ATOM 708 O O . ARG A 1 89 ? -12.759 -1.841 -3.703 1.00 90.88 89 ARG A O 1
ATOM 715 N N . ARG A 1 90 ? -14.586 -2.794 -2.801 1.00 92.19 90 ARG A N 1
ATOM 716 C CA . ARG A 1 90 ? -13.965 -4.018 -2.274 1.00 92.19 90 ARG A CA 1
ATOM 717 C C . ARG A 1 90 ? -14.249 -5.184 -3.230 1.00 92.19 90 ARG A C 1
ATOM 719 O O . ARG A 1 90 ? -15.209 -5.109 -3.994 1.00 92.19 90 ARG A O 1
ATOM 726 N N . THR A 1 91 ? -13.417 -6.226 -3.222 1.00 84.31 91 THR A N 1
ATOM 727 C CA . THR A 1 91 ? -13.572 -7.399 -4.113 1.00 84.31 91 THR A CA 1
ATOM 728 C C . THR A 1 91 ? -14.677 -8.355 -3.668 1.00 84.31 91 THR A C 1
ATOM 730 O O . THR A 1 91 ? -15.282 -9.013 -4.507 1.00 84.31 91 THR A O 1
ATOM 733 N N . HIS A 1 92 ? -14.979 -8.378 -2.370 1.00 66.62 92 HIS A N 1
ATOM 734 C CA . HIS A 1 92 ? -16.131 -9.063 -1.794 1.00 66.62 92 HIS A CA 1
ATOM 735 C C . HIS A 1 92 ? -17.058 -7.988 -1.217 1.00 66.62 92 HIS A C 1
ATOM 737 O O . HIS A 1 92 ? -16.669 -7.279 -0.283 1.00 66.62 92 HIS A O 1
ATOM 743 N N . ALA A 1 93 ? -18.214 -7.805 -1.854 1.00 48.44 93 ALA A N 1
ATOM 744 C CA . ALA A 1 93 ? -19.334 -7.021 -1.343 1.00 48.44 93 ALA A CA 1
ATOM 745 C C . ALA A 1 93 ? -20.318 -7.960 -0.644 1.00 48.44 93 ALA A C 1
ATOM 747 O O . ALA A 1 93 ? -20.473 -9.096 -1.150 1.00 48.44 93 ALA A O 1
#

pLDDT: mean 86.69, std 15.49, range [45.81, 98.5]